Protein AF-A0A2P7NQJ6-F1 (afdb_monomer_lite)

Foldseek 3Di:
DLCPPQWFWADLPDLDDDVVNDDTDIDGQLLRVVSLVVLLVVLLVVLVVPLPPPPAAADEDEEPQPHHTNPDDDPSSVVSNLVSVLVSQLSSCVSRVRHAYEYAYECAPVCPVVNVVSCVVSVHYYDDYPDPVPRRRRHD

Sequence (140 aa):
PKYEGGAFKYSDYGPKPSNDGRRYGHNIKLWNPNVRDRLIALYRALGKRYNSHPNVEGIGMIETAMGQALTPLTKAQADGWFDNLIIVQQRMRGFFPNTMTIQEINYPRDYLKQITTAMVKMGGALGCPDVYPDEPGLNF

Structure (mmCIF, N/CA/C/O backbone):
data_AF-A0A2P7NQJ6-F1
#
_entry.id   AF-A0A2P7NQJ6-F1
#
loop_
_atom_site.group_PDB
_atom_site.id
_atom_site.type_symbol
_atom_site.label_atom_id
_atom_site.label_alt_id
_atom_site.label_comp_id
_atom_site.label_asym_id
_atom_site.label_entity_id
_atom_site.label_seq_id
_atom_site.pdbx_PDB_ins_code
_atom_site.Cartn_x
_atom_site.Cartn_y
_atom_site.Cartn_z
_atom_site.occupancy
_atom_site.B_iso_or_equiv
_atom_site.auth_seq_id
_atom_site.auth_comp_id
_atom_site.auth_asym_id
_atom_site.auth_atom_id
_atom_site.pdbx_PDB_model_num
ATOM 1 N N . PRO A 1 1 ? -6.404 -2.270 -20.221 1.00 80.19 1 PRO A N 1
ATOM 2 C CA . PRO A 1 1 ? -7.424 -2.710 -19.227 1.00 80.19 1 PRO A CA 1
ATOM 3 C C . PRO A 1 1 ? -7.377 -1.846 -17.954 1.00 80.19 1 PRO A C 1
ATOM 5 O O . PRO A 1 1 ? -6.284 -1.445 -17.574 1.00 80.19 1 PRO A O 1
ATOM 8 N N . LYS A 1 2 ? -8.519 -1.597 -17.286 1.00 93.19 2 LYS A N 1
ATOM 9 C CA . LYS A 1 2 ? -8.670 -0.677 -16.126 1.00 93.19 2 LYS A CA 1
ATOM 10 C C . LYS A 1 2 ? -7.634 -0.857 -15.001 1.00 93.19 2 LYS A C 1
ATOM 12 O O . LYS A 1 2 ? -7.203 0.119 -14.399 1.00 93.19 2 LYS A O 1
ATOM 17 N N . TYR A 1 3 ? -7.241 -2.101 -14.732 1.00 95.12 3 TYR A N 1
ATOM 18 C CA . TYR A 1 3 ? -6.334 -2.456 -13.634 1.00 95.12 3 TYR A CA 1
ATOM 19 C C . TYR A 1 3 ? -4.900 -2.762 -14.081 1.00 95.12 3 TYR A C 1
ATOM 21 O O . TYR A 1 3 ? -4.089 -3.121 -13.241 1.00 95.12 3 TYR A O 1
ATOM 29 N N . GLU A 1 4 ? -4.592 -2.720 -15.384 1.00 93.56 4 GLU A N 1
ATOM 30 C CA . GLU A 1 4 ? -3.259 -3.075 -15.917 1.00 93.56 4 GLU A CA 1
ATOM 31 C C . GLU A 1 4 ? -2.726 -4.451 -15.455 1.00 93.56 4 GLU A C 1
ATOM 33 O O . GLU A 1 4 ? -1.519 -4.655 -15.329 1.00 93.56 4 GLU A O 1
ATOM 38 N N . GLY A 1 5 ? -3.621 -5.400 -15.167 1.00 93.88 5 GLY A N 1
ATOM 39 C CA . GLY A 1 5 ? -3.264 -6.709 -14.608 1.00 93.88 5 GLY A CA 1
ATOM 40 C C . GLY A 1 5 ? -3.091 -6.738 -13.083 1.00 93.88 5 GLY A C 1
ATOM 41 O O . GLY A 1 5 ? -2.916 -7.813 -12.529 1.00 93.88 5 GLY A O 1
ATOM 42 N N . GLY A 1 6 ? -3.183 -5.601 -12.386 1.00 96.19 6 GLY A N 1
ATOM 43 C CA . GLY A 1 6 ? -3.246 -5.496 -10.921 1.00 96.19 6 GLY A CA 1
ATOM 44 C C . GLY A 1 6 ? -1.932 -5.741 -10.176 1.00 96.19 6 GLY A C 1
ATOM 45 O O . GLY A 1 6 ? -1.752 -5.214 -9.081 1.00 96.19 6 GLY A O 1
ATOM 46 N N . ALA A 1 7 ? -1.006 -6.480 -10.782 1.00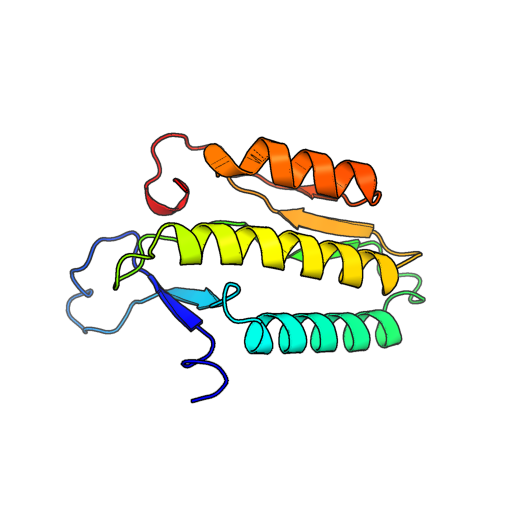 95.94 7 ALA A N 1
ATOM 47 C CA . ALA A 1 7 ? 0.292 -6.819 -10.221 1.00 95.94 7 ALA A CA 1
ATOM 48 C C . ALA A 1 7 ? 1.411 -6.718 -11.270 1.00 95.94 7 ALA A C 1
ATOM 50 O O . ALA A 1 7 ? 1.165 -6.822 -12.475 1.00 95.94 7 ALA A O 1
ATOM 51 N N . PHE A 1 8 ? 2.639 -6.505 -10.808 1.00 94.31 8 PHE A N 1
ATOM 52 C CA . PHE A 1 8 ? 3.868 -6.627 -11.587 1.00 94.31 8 PHE A CA 1
ATOM 53 C C . PHE A 1 8 ? 4.720 -7.771 -11.035 1.00 94.31 8 PHE A C 1
ATOM 55 O O . PHE A 1 8 ? 4.581 -8.157 -9.876 1.00 94.31 8 PHE A O 1
ATOM 62 N N . LYS A 1 9 ? 5.571 -8.343 -11.887 1.00 92.31 9 LYS A N 1
ATOM 63 C CA . LYS A 1 9 ? 6.458 -9.451 -11.520 1.00 92.31 9 LYS A CA 1
ATOM 64 C C . LYS A 1 9 ? 7.806 -8.920 -11.045 1.00 92.31 9 LYS A C 1
ATOM 66 O O . LYS A 1 9 ? 8.322 -7.987 -11.662 1.00 92.31 9 LYS A O 1
ATOM 71 N N . TYR A 1 10 ? 8.393 -9.560 -10.041 1.00 88.56 10 TYR A N 1
ATOM 72 C CA . TYR A 1 10 ? 9.752 -9.286 -9.565 1.00 88.56 10 TYR A CA 1
ATOM 73 C C . TYR A 1 10 ? 10.552 -10.586 -9.350 1.00 88.56 10 TYR A C 1
ATOM 75 O O . TYR A 1 10 ? 9.966 -11.673 -9.279 1.00 88.56 10 TYR A O 1
ATOM 83 N N . SER A 1 11 ? 11.884 -10.481 -9.298 1.00 85.50 11 SER A N 1
ATOM 84 C CA . SER A 1 11 ? 12.810 -11.586 -9.002 1.00 85.50 11 SER A CA 1
ATOM 85 C C . SER A 1 11 ? 14.110 -11.082 -8.374 1.00 85.50 11 SER A C 1
ATOM 87 O O . SER A 1 11 ? 14.959 -10.535 -9.076 1.00 85.50 11 SER A O 1
ATOM 89 N N . ASP A 1 12 ? 14.309 -11.345 -7.083 1.00 73.31 12 ASP A N 1
ATOM 90 C CA . ASP A 1 12 ? 15.526 -10.937 -6.359 1.00 73.31 12 ASP A CA 1
ATOM 91 C C . ASP A 1 12 ? 16.730 -11.857 -6.651 1.00 73.31 12 ASP A C 1
ATOM 93 O O . ASP A 1 12 ? 17.875 -11.514 -6.381 1.00 73.31 12 ASP A O 1
ATOM 97 N N . TYR A 1 13 ? 16.498 -12.992 -7.325 1.00 66.00 13 TYR A N 1
ATOM 98 C CA . TYR A 1 13 ? 17.540 -13.909 -7.816 1.00 66.00 13 TYR A CA 1
ATOM 99 C C . TYR A 1 13 ? 17.992 -13.601 -9.260 1.00 66.00 13 TYR A C 1
ATOM 101 O O . TYR A 1 13 ? 18.653 -14.416 -9.908 1.00 66.00 13 TYR A O 1
ATOM 109 N N . GLY A 1 14 ? 17.637 -12.419 -9.780 1.00 56.25 14 GLY A N 1
ATOM 110 C CA . GLY A 1 14 ? 17.989 -11.947 -11.119 1.00 56.25 14 GLY A CA 1
ATOM 111 C C . GLY A 1 14 ? 16.961 -12.302 -12.208 1.00 56.25 14 GLY A C 1
ATOM 112 O O . GLY A 1 14 ? 15.985 -13.013 -11.962 1.00 56.25 14 GLY A O 1
ATOM 113 N N . PRO A 1 15 ? 17.158 -11.812 -13.450 1.00 53.19 15 PRO A N 1
ATOM 114 C CA . PRO A 1 15 ? 16.210 -11.982 -14.558 1.00 53.19 15 PRO A CA 1
ATOM 115 C C . PRO A 1 15 ? 16.197 -13.404 -15.128 1.00 53.19 15 PRO A C 1
ATOM 117 O O . PRO A 1 15 ? 15.362 -13.718 -15.978 1.00 53.19 15 PRO A O 1
ATOM 120 N N . LYS A 1 16 ? 17.139 -14.257 -14.705 1.00 54.25 16 LYS A N 1
ATOM 121 C CA . LYS A 1 16 ? 17.207 -15.641 -15.155 1.00 54.25 16 LYS A CA 1
ATOM 122 C C . LYS A 1 16 ? 16.156 -16.441 -14.390 1.00 54.25 16 LYS A C 1
ATOM 124 O O . LYS A 1 16 ? 16.269 -16.567 -13.173 1.00 54.25 16 LYS A O 1
ATOM 129 N N . PRO A 1 17 ? 15.150 -16.992 -15.085 1.00 52.75 17 PRO A N 1
ATOM 130 C CA . PRO A 1 17 ? 14.284 -17.965 -14.460 1.00 52.75 17 PRO A CA 1
ATOM 131 C C . PRO A 1 17 ? 15.155 -19.098 -13.905 1.00 52.75 17 PRO A C 1
ATOM 133 O O . PRO A 1 17 ? 16.140 -19.486 -14.540 1.00 52.75 17 PRO A O 1
ATOM 136 N N . SER A 1 18 ? 14.773 -19.680 -12.766 1.00 50.06 18 SER A N 1
ATOM 137 C CA . SER A 1 18 ? 15.170 -21.062 -12.479 1.00 50.06 18 SER A CA 1
ATOM 138 C C . SER A 1 18 ? 14.922 -21.908 -13.729 1.00 50.06 18 SER A C 1
ATOM 140 O O . SER A 1 18 ? 14.054 -21.564 -14.527 1.00 50.06 18 SER A O 1
ATOM 142 N N . ASN A 1 19 ? 15.661 -22.998 -13.920 1.00 53.16 19 ASN A N 1
ATOM 143 C CA . ASN A 1 19 ? 15.673 -23.831 -15.137 1.00 53.16 19 ASN A CA 1
ATOM 144 C C . ASN A 1 19 ? 14.283 -24.317 -15.659 1.00 53.16 19 ASN A C 1
ATOM 146 O O . ASN A 1 19 ? 14.219 -25.014 -16.665 1.00 53.16 19 ASN A O 1
ATOM 150 N N . ASP A 1 20 ? 13.177 -23.958 -14.996 1.00 58.44 20 ASP A N 1
ATOM 151 C CA . ASP A 1 20 ? 11.770 -24.198 -15.317 1.00 58.44 20 ASP A CA 1
ATOM 152 C C . ASP A 1 20 ? 10.945 -22.952 -15.743 1.00 58.44 20 ASP A C 1
ATOM 154 O O . ASP A 1 20 ? 9.765 -23.103 -16.065 1.00 58.44 20 ASP A O 1
ATOM 158 N N . GLY A 1 21 ? 11.496 -21.728 -15.756 1.00 53.97 21 GLY A N 1
ATOM 159 C CA . GLY A 1 21 ? 10.780 -20.535 -16.241 1.00 53.97 21 GLY A CA 1
ATOM 160 C C . GLY A 1 21 ? 9.765 -19.902 -15.274 1.00 53.97 21 GLY A C 1
ATOM 161 O O . GLY A 1 21 ? 9.038 -18.998 -15.689 1.00 53.97 21 GLY A O 1
ATOM 162 N N . ARG A 1 22 ? 9.627 -20.395 -14.030 1.00 59.38 22 ARG A N 1
ATOM 163 C CA . ARG A 1 22 ? 8.358 -20.265 -13.271 1.00 59.38 22 ARG A CA 1
ATOM 164 C C . ARG A 1 22 ? 8.403 -19.561 -11.912 1.00 59.38 22 ARG A C 1
ATOM 166 O O . ARG A 1 22 ? 7.345 -19.409 -11.304 1.00 59.38 22 ARG A O 1
ATOM 173 N N . ARG A 1 23 ? 9.553 -19.106 -11.416 1.00 70.12 23 ARG A N 1
ATOM 174 C CA . ARG A 1 23 ? 9.652 -18.538 -10.055 1.00 70.12 23 ARG A CA 1
ATOM 175 C C . ARG A 1 23 ? 9.754 -17.015 -10.076 1.00 70.12 23 ARG A C 1
ATOM 177 O O . ARG A 1 23 ? 10.846 -16.469 -10.019 1.00 70.12 23 ARG A O 1
ATOM 184 N N . TYR A 1 24 ? 8.606 -16.344 -10.156 1.00 81.44 24 TYR A N 1
ATOM 185 C CA . TYR A 1 24 ? 8.508 -14.891 -9.979 1.00 81.44 24 TYR A CA 1
ATOM 186 C C . TYR A 1 24 ? 7.597 -14.555 -8.806 1.00 81.44 24 TYR A C 1
ATOM 188 O O . TYR A 1 24 ? 6.519 -15.142 -8.664 1.00 81.44 24 TYR A O 1
ATOM 196 N N . GLY A 1 25 ? 8.005 -13.563 -8.020 1.00 86.69 25 GLY A N 1
ATOM 197 C CA . GLY A 1 25 ? 7.121 -12.895 -7.080 1.00 86.69 25 GLY A CA 1
ATOM 198 C C . GLY A 1 25 ? 6.157 -11.962 -7.811 1.00 86.69 25 GLY A C 1
ATOM 199 O O . GLY A 1 25 ? 6.393 -11.569 -8.959 1.00 86.69 25 GLY A O 1
ATOM 200 N N . HIS A 1 26 ? 5.053 -11.619 -7.153 1.00 91.50 26 HIS A N 1
ATOM 201 C CA . HIS A 1 26 ? 4.100 -10.634 -7.654 1.00 91.50 26 HIS A CA 1
ATOM 202 C C . HIS A 1 26 ? 3.894 -9.560 -6.604 1.00 91.50 26 HIS A C 1
ATOM 204 O O . HIS A 1 26 ? 3.580 -9.867 -5.457 1.00 91.50 26 HIS A O 1
ATOM 210 N N . ASN A 1 27 ? 4.023 -8.308 -7.020 1.00 93.75 27 ASN A N 1
ATOM 211 C CA . ASN A 1 27 ? 3.742 -7.161 -6.180 1.00 93.75 27 ASN A CA 1
ATOM 212 C C . ASN A 1 27 ? 2.619 -6.329 -6.803 1.00 93.75 27 ASN A C 1
ATOM 214 O O . ASN A 1 27 ? 2.374 -6.372 -8.011 1.00 93.75 27 ASN A O 1
ATOM 218 N N . ILE A 1 28 ? 1.875 -5.619 -5.969 1.00 96.81 28 ILE A N 1
ATOM 219 C CA . ILE A 1 28 ? 0.694 -4.866 -6.360 1.00 96.81 28 ILE A CA 1
ATOM 220 C C . ILE A 1 28 ? 1.088 -3.616 -7.156 1.00 96.81 28 ILE A C 1
ATOM 222 O O . ILE A 1 28 ? 1.976 -2.860 -6.766 1.00 96.81 28 ILE A O 1
ATOM 226 N N . LYS A 1 29 ? 0.387 -3.344 -8.264 1.00 97.62 29 LYS A N 1
ATOM 227 C CA . LYS A 1 29 ? 0.543 -2.095 -9.033 1.00 97.62 29 LYS A CA 1
ATOM 228 C C . LYS A 1 29 ? -0.153 -0.936 -8.322 1.00 97.62 29 LYS A C 1
ATOM 230 O O . LYS A 1 29 ? -1.138 -0.397 -8.828 1.00 97.62 29 LYS A O 1
ATOM 235 N N . LEU A 1 30 ? 0.314 -0.580 -7.127 1.00 97.69 30 LEU A N 1
ATOM 236 C CA . LEU A 1 30 ? -0.370 0.399 -6.283 1.00 97.69 30 LEU A CA 1
ATOM 237 C C . LEU A 1 30 ? -0.352 1.815 -6.873 1.00 97.69 30 LEU A C 1
ATOM 239 O O . LEU A 1 30 ? -1.200 2.619 -6.508 1.00 97.69 30 LEU A O 1
ATOM 243 N N . TRP A 1 31 ? 0.513 2.101 -7.852 1.00 98.06 31 TRP A N 1
ATOM 244 C CA . TRP A 1 31 ? 0.458 3.334 -8.649 1.00 98.06 31 TRP A CA 1
ATOM 245 C C . TRP A 1 31 ? -0.832 3.479 -9.468 1.00 98.06 31 TRP A C 1
ATOM 247 O O . TRP A 1 31 ? -1.214 4.594 -9.815 1.00 98.06 31 TRP A O 1
ATOM 257 N N . ASN A 1 32 ? -1.532 2.380 -9.777 1.00 98.50 32 ASN A N 1
ATOM 258 C CA . ASN A 1 32 ? -2.812 2.444 -10.471 1.00 98.50 32 ASN A CA 1
ATOM 259 C C . ASN A 1 32 ? -3.941 2.737 -9.457 1.00 98.50 32 ASN A C 1
ATOM 261 O O . ASN A 1 32 ? -4.227 1.902 -8.590 1.00 98.50 32 ASN A O 1
ATOM 265 N N . PRO A 1 33 ? -4.664 3.869 -9.580 1.00 98.19 33 PRO A N 1
ATOM 266 C CA . PRO A 1 33 ? -5.684 4.261 -8.607 1.00 98.19 33 PRO A CA 1
ATOM 267 C C . PRO A 1 33 ? -6.854 3.272 -8.531 1.00 98.19 33 PRO A C 1
ATOM 269 O O . PRO A 1 33 ? -7.441 3.095 -7.469 1.00 98.19 33 PRO A O 1
ATOM 272 N N . ASN A 1 34 ? -7.164 2.549 -9.612 1.00 98.44 34 ASN A N 1
ATOM 273 C CA . ASN A 1 34 ? -8.205 1.521 -9.581 1.00 98.44 34 ASN A CA 1
ATOM 274 C C . ASN A 1 34 ? -7.785 0.302 -8.747 1.00 98.44 34 ASN A C 1
ATOM 276 O O . ASN A 1 34 ? -8.639 -0.365 -8.163 1.00 98.44 34 ASN A O 1
ATOM 280 N N . VAL A 1 35 ? -6.487 -0.015 -8.704 1.00 98.56 35 VAL A N 1
ATOM 281 C CA . VAL A 1 35 ? -5.936 -1.079 -7.852 1.00 98.56 35 VAL A CA 1
ATOM 282 C C . VAL A 1 35 ? -5.960 -0.630 -6.391 1.00 98.56 35 VAL A C 1
ATOM 284 O O . VAL A 1 35 ? -6.493 -1.354 -5.547 1.00 98.56 35 VAL A O 1
ATOM 287 N N . ARG A 1 36 ? -5.503 0.599 -6.112 1.00 98.56 36 ARG A N 1
ATOM 288 C CA . ARG A 1 36 ? -5.614 1.241 -4.792 1.00 98.56 36 ARG A CA 1
ATOM 289 C C . ARG A 1 36 ? -7.044 1.201 -4.254 1.00 98.56 36 ARG A C 1
ATOM 291 O O . ARG A 1 36 ? -7.267 0.766 -3.129 1.00 98.56 36 ARG A O 1
ATOM 298 N N . ASP A 1 37 ? -8.025 1.609 -5.055 1.00 98.69 37 ASP A N 1
ATOM 299 C CA . ASP A 1 37 ? -9.420 1.690 -4.613 1.00 98.69 37 ASP A CA 1
ATOM 300 C C . ASP A 1 37 ? -10.011 0.308 -4.286 1.00 98.69 37 ASP A C 1
ATOM 302 O O . ASP A 1 37 ? -10.820 0.184 -3.363 1.00 98.69 37 ASP A O 1
ATOM 306 N N . ARG A 1 38 ? -9.569 -0.759 -4.971 1.00 98.19 38 ARG A N 1
ATOM 307 C CA . ARG A 1 38 ? -9.943 -2.137 -4.605 1.00 98.19 38 ARG A CA 1
ATOM 308 C C . ARG A 1 38 ? -9.330 -2.570 -3.277 1.00 98.19 38 ARG A C 1
ATOM 310 O O . ARG A 1 38 ? -10.024 -3.215 -2.494 1.00 98.19 38 ARG A O 1
ATOM 317 N N . LEU A 1 39 ? -8.078 -2.200 -3.004 1.00 98.25 39 LEU A N 1
ATOM 318 C CA . LEU A 1 39 ? -7.443 -2.472 -1.713 1.00 98.25 39 LEU A CA 1
ATOM 319 C C . LEU A 1 39 ? -8.132 -1.697 -0.575 1.00 98.25 39 LEU A C 1
ATOM 321 O O . LEU A 1 39 ? -8.441 -2.268 0.467 1.00 98.25 39 LEU A O 1
ATOM 325 N N . ILE A 1 40 ? -8.490 -0.430 -0.802 1.00 98.81 40 ILE A N 1
ATOM 326 C CA . ILE A 1 40 ? -9.296 0.370 0.137 1.00 98.81 40 ILE A CA 1
ATOM 327 C C . ILE A 1 40 ? -10.655 -0.295 0.397 1.00 98.81 40 ILE A C 1
ATOM 329 O O . ILE A 1 40 ? -11.111 -0.349 1.540 1.00 98.81 40 ILE A O 1
ATOM 333 N N . ALA A 1 41 ? -11.321 -0.805 -0.644 1.00 98.81 41 ALA A N 1
ATOM 334 C CA . ALA A 1 41 ? -12.593 -1.510 -0.495 1.00 98.81 41 ALA A CA 1
ATOM 335 C C . ALA A 1 41 ? -12.449 -2.799 0.332 1.00 98.81 41 ALA A C 1
ATOM 337 O O . ALA A 1 41 ? -13.315 -3.081 1.163 1.00 98.81 41 ALA A O 1
ATOM 338 N N . LEU A 1 42 ? -11.345 -3.536 0.163 1.00 98.56 42 LEU A N 1
ATOM 339 C CA . LEU A 1 42 ? -11.017 -4.689 1.002 1.00 98.56 42 LEU A CA 1
ATOM 340 C C . LEU A 1 42 ? -10.869 -4.275 2.473 1.00 98.56 42 LEU A C 1
ATOM 342 O O . LEU A 1 42 ? -11.560 -4.829 3.324 1.00 98.56 42 LEU A O 1
ATOM 346 N N . TYR A 1 43 ? -10.059 -3.257 2.779 1.00 98.56 43 TYR A N 1
ATOM 347 C CA . TYR A 1 43 ? -9.901 -2.780 4.159 1.00 98.56 43 TYR A CA 1
ATOM 348 C C . TYR A 1 43 ? -11.195 -2.249 4.768 1.00 98.56 43 TYR A C 1
ATOM 350 O O . TYR A 1 43 ? -11.436 -2.453 5.953 1.00 98.56 43 TYR A O 1
ATOM 358 N N . ARG A 1 44 ? -12.072 -1.633 3.972 1.00 98.75 44 ARG A N 1
ATOM 359 C CA . ARG A 1 44 ? -13.406 -1.234 4.437 1.00 98.75 44 ARG A CA 1
ATOM 360 C C . ARG A 1 44 ? -14.238 -2.442 4.866 1.00 98.75 44 ARG A C 1
ATOM 362 O O . ARG A 1 44 ? -14.891 -2.398 5.908 1.00 98.75 44 ARG A O 1
ATOM 369 N N . ALA A 1 45 ? -14.230 -3.511 4.069 1.00 98.75 45 ALA A N 1
ATOM 370 C CA . ALA A 1 45 ? -14.949 -4.740 4.392 1.00 98.75 45 ALA A CA 1
ATOM 371 C C . ALA A 1 45 ? -14.364 -5.429 5.635 1.00 98.75 45 ALA A C 1
ATOM 373 O O . ALA A 1 45 ? -15.120 -5.875 6.499 1.00 98.75 45 ALA A O 1
ATOM 374 N N . LEU A 1 46 ? -13.033 -5.453 5.760 1.00 98.50 46 LEU A N 1
ATOM 375 C CA . LEU A 1 46 ? -12.346 -5.971 6.942 1.00 98.50 46 LEU A CA 1
ATOM 376 C C . LEU A 1 46 ? -12.661 -5.133 8.189 1.00 98.50 46 LEU A C 1
ATOM 378 O O . LEU A 1 46 ? -12.999 -5.709 9.216 1.00 98.50 46 LEU A O 1
ATOM 382 N N . GLY A 1 47 ? -12.652 -3.801 8.093 1.00 98.31 47 GLY A N 1
ATOM 383 C CA . GLY A 1 47 ? -13.005 -2.899 9.195 1.00 98.31 47 GLY A CA 1
ATOM 384 C C . GLY A 1 47 ? -14.430 -3.129 9.688 1.00 98.31 47 GLY A C 1
ATOM 385 O O . GLY A 1 47 ? -14.649 -3.310 10.884 1.00 98.31 47 GLY A O 1
ATOM 386 N N . LYS A 1 48 ? -15.390 -3.261 8.759 1.00 98.38 48 LYS A N 1
ATOM 387 C CA . LYS A 1 48 ? -16.784 -3.610 9.084 1.00 98.38 48 LYS A CA 1
ATOM 388 C C . LYS A 1 48 ? -16.904 -4.947 9.826 1.00 98.38 48 LYS A C 1
ATOM 390 O O . LYS A 1 48 ? -17.819 -5.107 10.627 1.00 98.38 48 LYS A O 1
ATOM 395 N N . ARG A 1 49 ? -16.026 -5.911 9.539 1.00 97.69 49 ARG A N 1
ATOM 396 C CA . ARG A 1 49 ? -16.057 -7.245 10.150 1.00 97.69 49 ARG A CA 1
ATOM 397 C C . ARG A 1 49 ? -15.311 -7.318 11.483 1.00 97.69 49 ARG A C 1
ATOM 399 O O . ARG A 1 49 ? -15.768 -8.032 12.368 1.00 97.69 49 ARG A O 1
ATOM 406 N N . TYR A 1 50 ? -14.173 -6.638 11.606 1.00 97.88 50 TYR A N 1
ATOM 407 C CA . TYR A 1 50 ? -13.190 -6.927 12.652 1.00 97.88 50 TYR A CA 1
ATOM 408 C C . TYR A 1 50 ? -12.895 -5.773 13.614 1.00 97.88 50 TYR A C 1
ATOM 410 O O . TYR A 1 50 ? -12.461 -6.057 14.721 1.00 97.88 50 TYR A O 1
ATOM 418 N N . ASN A 1 51 ? -13.157 -4.504 13.273 1.00 98.00 51 ASN A N 1
ATOM 419 C CA . ASN A 1 51 ? -12.763 -3.376 14.139 1.00 98.00 51 ASN A CA 1
ATOM 420 C C . ASN A 1 51 ? -13.426 -3.392 15.533 1.00 98.00 51 ASN A C 1
ATOM 422 O O . ASN A 1 51 ? -12.884 -2.848 16.487 1.00 98.00 51 ASN A O 1
ATOM 426 N N . SER A 1 52 ? -14.620 -3.972 15.666 1.00 96.19 52 SER A N 1
ATOM 427 C CA . SER A 1 52 ? -15.302 -4.107 16.962 1.00 96.19 52 SER A CA 1
ATOM 428 C C . SER A 1 52 ? -15.080 -5.469 17.623 1.00 96.19 52 SER A C 1
ATOM 430 O O . SER A 1 52 ? -15.755 -5.781 18.601 1.00 96.19 52 SER A O 1
ATOM 432 N N . HIS A 1 53 ? -14.214 -6.318 17.065 1.00 97.00 53 HIS A N 1
ATOM 433 C CA . HIS A 1 53 ? -13.996 -7.659 17.587 1.00 97.00 53 HIS A CA 1
ATOM 434 C C . HIS A 1 53 ? -12.996 -7.605 18.755 1.00 97.00 53 HIS A C 1
ATOM 436 O O . HIS A 1 53 ? -11.865 -7.173 18.546 1.00 97.00 53 HIS A O 1
ATOM 442 N N . PRO A 1 54 ? -13.353 -8.080 19.965 1.00 95.44 54 PRO A N 1
ATOM 443 C CA . PRO A 1 54 ? -12.529 -7.900 21.168 1.00 95.44 54 PRO A CA 1
ATOM 444 C C . PRO A 1 54 ? -11.170 -8.610 21.100 1.00 95.44 54 PRO A C 1
ATOM 446 O O . PRO A 1 54 ? -10.247 -8.229 21.804 1.00 95.44 54 PRO A O 1
ATOM 449 N N . ASN A 1 55 ? -11.041 -9.614 20.228 1.00 96.12 55 ASN A N 1
ATOM 450 C CA . ASN A 1 55 ? -9.811 -10.397 20.060 1.00 96.12 55 ASN A CA 1
ATOM 451 C C . ASN A 1 55 ? -8.975 -9.963 18.838 1.00 96.12 55 ASN A C 1
ATOM 453 O O . ASN A 1 55 ? -8.169 -10.749 18.348 1.00 96.12 55 ASN A O 1
ATOM 457 N N . VAL A 1 56 ? -9.225 -8.778 18.268 1.00 96.62 56 VAL A N 1
ATOM 458 C CA . VAL A 1 56 ? -8.446 -8.244 17.137 1.00 96.62 56 V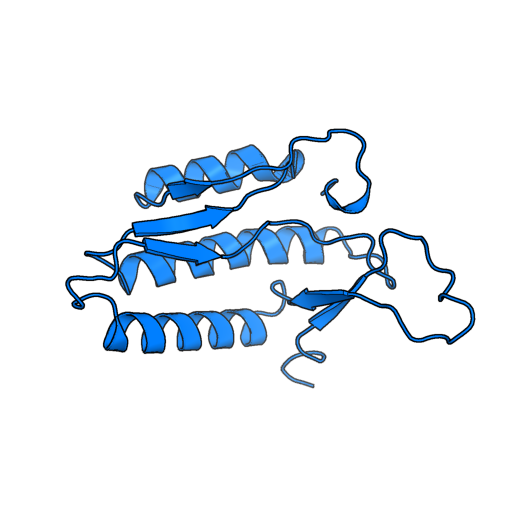AL A CA 1
ATOM 459 C C . VAL A 1 56 ? -7.754 -6.955 17.566 1.00 96.62 56 VAL A C 1
ATOM 461 O O . VAL A 1 56 ? -8.361 -5.888 17.608 1.00 96.62 56 VAL A O 1
ATOM 464 N N . GLU A 1 57 ? -6.463 -7.066 17.867 1.00 94.12 57 GLU A N 1
ATOM 465 C CA . GLU A 1 57 ? -5.649 -5.965 18.402 1.00 94.12 57 GLU A CA 1
ATOM 466 C C . GLU A 1 57 ? -5.028 -5.097 17.301 1.00 94.12 57 GLU A C 1
ATOM 468 O O . GLU A 1 57 ? -4.878 -3.881 17.454 1.00 94.12 57 GLU A O 1
ATOM 473 N N . GLY A 1 58 ? -4.715 -5.705 16.155 1.00 94.56 58 GLY A N 1
ATOM 474 C CA . GLY A 1 58 ? -4.069 -5.021 15.047 1.00 94.56 58 GLY A CA 1
ATOM 475 C C . GLY A 1 58 ? -4.344 -5.658 13.693 1.00 94.56 58 GLY A C 1
ATOM 476 O O . GLY A 1 58 ? -4.711 -6.828 13.580 1.00 94.56 58 GLY A O 1
ATOM 477 N N . ILE A 1 59 ? -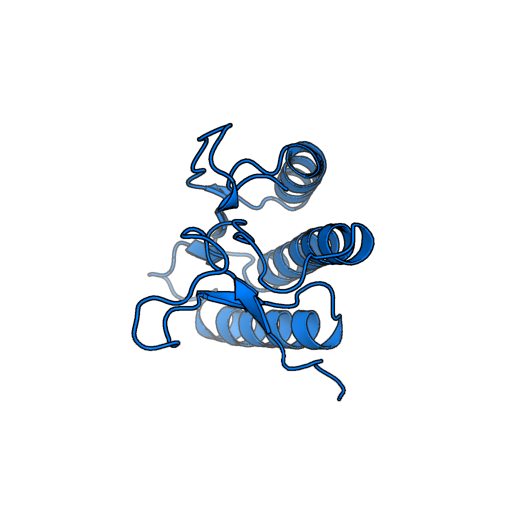4.151 -4.862 12.649 1.00 96.25 59 ILE A N 1
ATOM 478 C CA . ILE A 1 59 ? -4.150 -5.298 11.257 1.00 96.25 59 ILE A CA 1
ATOM 479 C C . ILE A 1 59 ? -3.015 -4.585 10.522 1.00 96.25 59 ILE A C 1
ATOM 481 O O . ILE A 1 59 ? -2.834 -3.375 10.665 1.00 96.25 59 ILE A O 1
ATOM 485 N N . GLY A 1 60 ? -2.248 -5.340 9.740 1.00 93.88 60 GLY A N 1
ATOM 486 C CA . GLY A 1 60 ? -1.060 -4.844 9.053 1.00 93.88 60 GLY A CA 1
ATOM 487 C C . GLY A 1 60 ? -1.107 -5.019 7.540 1.00 93.88 60 GLY A C 1
ATOM 488 O O . GLY A 1 60 ? -1.785 -5.909 7.020 1.00 93.88 60 GLY A O 1
ATOM 489 N N . MET A 1 61 ? -0.369 -4.163 6.840 1.00 93.94 61 MET A N 1
ATOM 490 C CA . MET A 1 61 ? 0.201 -4.477 5.532 1.00 93.94 61 MET A CA 1
ATOM 491 C C . MET A 1 61 ? 1.628 -4.968 5.743 1.00 93.94 61 MET A C 1
ATOM 493 O O . MET A 1 61 ? 2.382 -4.325 6.475 1.00 93.94 61 MET A O 1
ATOM 497 N N . ILE A 1 62 ? 1.970 -6.073 5.078 1.00 89.69 62 ILE A N 1
ATOM 498 C CA . ILE A 1 62 ? 3.344 -6.573 5.026 1.00 89.69 62 ILE A CA 1
ATOM 499 C C . ILE A 1 62 ? 4.234 -5.592 4.251 1.00 89.69 62 ILE A C 1
ATOM 501 O O . ILE A 1 62 ? 3.748 -4.651 3.613 1.00 89.69 62 ILE A O 1
ATOM 505 N N . GLU A 1 63 ? 5.529 -5.829 4.360 1.00 89.62 63 GLU A N 1
ATOM 506 C CA . GLU A 1 63 ? 6.636 -4.969 3.982 1.00 89.62 63 GLU A CA 1
ATOM 507 C C . GLU A 1 63 ? 6.533 -4.193 2.653 1.00 89.62 63 GLU A C 1
ATOM 509 O O . GLU A 1 63 ? 5.905 -4.604 1.675 1.00 89.62 63 GLU A O 1
ATOM 514 N N . THR A 1 64 ? 7.261 -3.074 2.581 1.00 91.38 64 THR A N 1
ATOM 515 C CA . THR A 1 64 ? 7.361 -2.219 1.385 1.00 91.38 64 THR A CA 1
ATOM 516 C C . THR A 1 64 ? 8.414 -2.677 0.367 1.00 91.38 64 THR A C 1
ATOM 518 O O . THR A 1 64 ? 8.780 -1.888 -0.506 1.00 91.38 64 THR A O 1
ATOM 521 N N . ALA A 1 65 ? 8.937 -3.907 0.460 1.00 89.19 65 ALA A N 1
ATOM 522 C CA . ALA A 1 65 ? 9.792 -4.464 -0.591 1.00 89.19 65 ALA A CA 1
ATOM 523 C C . ALA A 1 65 ? 9.027 -4.473 -1.917 1.00 89.19 65 ALA A C 1
ATOM 525 O O . ALA A 1 65 ? 7.975 -5.102 -2.026 1.00 89.19 65 ALA A O 1
ATOM 526 N N . MET A 1 66 ? 9.563 -3.806 -2.939 1.00 89.19 66 MET A N 1
ATOM 527 C CA . MET A 1 66 ? 9.049 -3.928 -4.307 1.00 89.19 66 MET A CA 1
ATOM 528 C C . MET A 1 66 ? 9.748 -5.039 -5.096 1.00 89.19 66 MET A C 1
ATOM 530 O O . MET A 1 66 ? 9.222 -5.471 -6.127 1.00 89.19 66 MET A O 1
ATOM 534 N N . GLY A 1 67 ? 10.880 -5.535 -4.583 1.00 87.94 67 GLY A N 1
ATOM 535 C CA . GLY A 1 67 ? 11.722 -6.511 -5.256 1.00 87.94 67 GLY A CA 1
ATOM 536 C C . GLY A 1 67 ? 12.344 -5.953 -6.537 1.00 87.94 67 GLY A C 1
ATOM 537 O O . GLY A 1 67 ? 12.080 -4.827 -6.966 1.00 87.94 67 GLY A O 1
ATOM 538 N N . GLN A 1 68 ? 13.157 -6.760 -7.204 1.00 88.12 68 GLN A N 1
ATOM 539 C CA . GLN A 1 68 ? 13.715 -6.405 -8.510 1.00 88.12 68 GLN A CA 1
ATOM 540 C C . GLN A 1 68 ? 12.693 -6.673 -9.628 1.00 88.12 68 GLN A C 1
ATOM 542 O O . GLN A 1 68 ? 12.556 -7.796 -10.124 1.00 88.12 68 GLN A O 1
ATOM 547 N N . ALA A 1 69 ? 11.922 -5.648 -10.004 1.00 90.12 69 ALA A N 1
ATOM 548 C CA . ALA A 1 69 ? 10.879 -5.754 -11.025 1.00 90.12 69 ALA A CA 1
ATOM 549 C C . ALA A 1 69 ? 11.439 -6.237 -12.380 1.00 90.12 69 ALA A C 1
ATOM 551 O O . ALA A 1 69 ? 12.405 -5.682 -12.897 1.00 90.12 69 ALA A O 1
ATOM 552 N N . LEU A 1 70 ? 10.794 -7.235 -13.004 1.00 88.38 70 LEU A N 1
ATOM 553 C CA . LEU A 1 70 ? 11.238 -7.769 -14.307 1.00 88.38 70 LEU A CA 1
ATOM 554 C C . LEU A 1 70 ? 11.175 -6.725 -15.423 1.00 88.38 70 LEU A C 1
ATOM 556 O O . LEU A 1 70 ? 11.964 -6.744 -16.364 1.00 88.38 70 LEU A O 1
ATOM 560 N N . THR A 1 71 ? 10.183 -5.844 -15.338 1.00 90.38 71 THR A N 1
ATOM 561 C CA . THR A 1 71 ? 10.118 -4.622 -16.130 1.00 90.38 71 THR A CA 1
ATOM 562 C C . THR A 1 71 ? 10.429 -3.481 -15.174 1.00 90.38 71 THR A C 1
ATOM 564 O O . THR A 1 71 ? 9.645 -3.296 -14.238 1.00 90.38 71 THR A O 1
ATOM 567 N N . PRO A 1 72 ? 11.538 -2.747 -15.376 1.00 91.12 72 PRO A N 1
ATOM 568 C CA . PRO A 1 72 ? 11.919 -1.659 -14.489 1.00 91.12 72 PRO A CA 1
ATOM 569 C C . PRO A 1 72 ? 10.772 -0.673 -14.288 1.00 91.12 72 PRO A C 1
ATOM 571 O O . PRO A 1 72 ? 10.118 -0.260 -15.250 1.00 91.12 72 PRO A O 1
ATOM 574 N N . LEU A 1 73 ? 10.527 -0.314 -13.030 1.00 93.31 73 LEU A N 1
ATOM 575 C CA . LEU A 1 73 ? 9.536 0.696 -12.690 1.00 93.31 73 LEU A CA 1
ATOM 576 C C . LEU A 1 73 ? 10.083 2.078 -13.043 1.00 93.31 73 LEU A C 1
ATOM 578 O O . LEU A 1 73 ? 11.255 2.378 -12.811 1.00 93.31 73 LEU A O 1
ATOM 582 N N . THR A 1 74 ? 9.231 2.944 -13.583 1.00 96.06 74 THR A N 1
ATOM 583 C CA . THR A 1 74 ? 9.581 4.360 -13.724 1.00 96.06 74 THR A CA 1
ATOM 5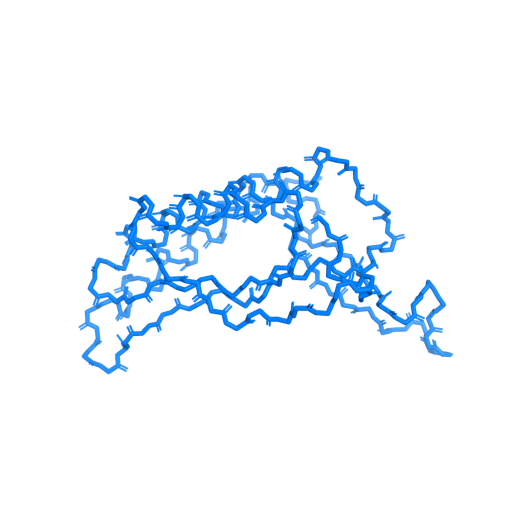84 C C . THR A 1 74 ? 9.544 5.043 -12.357 1.00 96.06 74 THR A C 1
ATOM 586 O O . THR A 1 74 ? 8.816 4.617 -11.458 1.00 96.06 74 THR A O 1
ATOM 589 N N . LYS A 1 75 ? 10.264 6.161 -12.203 1.00 94.81 75 LYS A N 1
ATOM 590 C CA . LYS A 1 75 ? 10.212 6.959 -10.967 1.00 94.81 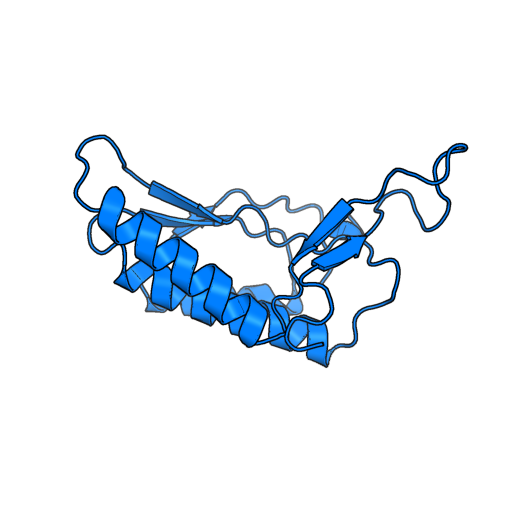75 LYS A CA 1
ATOM 591 C C . LYS A 1 75 ? 8.777 7.358 -10.599 1.00 94.81 75 LYS A C 1
ATOM 593 O O . LYS A 1 75 ? 8.382 7.198 -9.455 1.00 94.81 75 LYS A O 1
ATOM 598 N N . ALA A 1 76 ? 7.966 7.741 -11.589 1.00 97.38 76 ALA A N 1
ATOM 599 C CA . ALA A 1 76 ? 6.553 8.066 -11.390 1.00 97.38 76 ALA A CA 1
ATOM 600 C C . ALA A 1 76 ? 5.710 6.871 -10.896 1.00 97.38 76 ALA A C 1
ATOM 602 O O . ALA A 1 76 ? 4.750 7.063 -10.154 1.00 97.38 76 ALA A O 1
ATOM 603 N N . GLN A 1 77 ? 6.048 5.638 -11.294 1.00 97.19 77 GLN A N 1
ATOM 604 C CA . GLN A 1 77 ? 5.390 4.436 -10.770 1.00 97.19 77 GLN A CA 1
ATOM 605 C C . GLN A 1 77 ? 5.793 4.159 -9.321 1.00 97.19 77 GLN A C 1
ATOM 607 O O . GLN A 1 77 ? 4.924 3.817 -8.525 1.00 97.19 77 GLN A O 1
ATOM 612 N N . ALA A 1 78 ? 7.069 4.328 -8.968 1.00 95.81 78 ALA A N 1
ATOM 613 C CA . ALA A 1 78 ? 7.524 4.188 -7.585 1.00 95.81 78 ALA A CA 1
ATOM 614 C C . ALA A 1 78 ? 6.904 5.268 -6.675 1.00 95.81 78 ALA A C 1
ATOM 616 O O . ALA A 1 78 ? 6.304 4.933 -5.655 1.00 95.81 78 ALA A O 1
ATOM 617 N N . ASP A 1 79 ? 6.934 6.535 -7.102 1.00 97.06 79 ASP A N 1
ATOM 618 C CA . ASP A 1 79 ? 6.292 7.661 -6.409 1.00 97.06 79 ASP A CA 1
ATOM 619 C C . ASP A 1 79 ? 4.803 7.395 -6.187 1.00 97.06 79 ASP A C 1
ATOM 621 O O . ASP A 1 79 ? 4.315 7.383 -5.056 1.00 97.06 79 ASP A O 1
ATOM 625 N N . GLY A 1 80 ? 4.090 7.063 -7.267 1.00 98.06 80 GLY A N 1
ATOM 626 C CA . GLY A 1 80 ? 2.666 6.762 -7.205 1.00 98.06 80 GLY A CA 1
ATOM 627 C C . GLY A 1 80 ? 2.339 5.544 -6.338 1.00 98.06 80 GLY A C 1
ATOM 628 O O . GLY A 1 80 ? 1.244 5.478 -5.780 1.00 98.06 80 GLY A O 1
ATOM 629 N N . TRP A 1 81 ? 3.254 4.578 -6.210 1.00 97.69 81 TRP A N 1
ATOM 630 C CA . TRP A 1 81 ? 3.080 3.433 -5.318 1.00 97.69 81 TRP A CA 1
ATOM 631 C C . TRP A 1 81 ? 3.081 3.883 -3.853 1.00 97.69 81 TRP A C 1
ATOM 633 O O . TRP A 1 81 ? 2.131 3.574 -3.132 1.00 97.69 81 TRP A O 1
ATOM 643 N N . PHE A 1 82 ? 4.075 4.670 -3.429 1.00 97.38 82 PHE A N 1
ATOM 644 C CA . PHE A 1 82 ? 4.172 5.146 -2.045 1.00 97.38 82 PHE A CA 1
ATOM 645 C C . PHE A 1 82 ? 3.124 6.209 -1.689 1.00 97.38 82 PHE A C 1
ATOM 647 O O . PHE A 1 82 ? 2.558 6.158 -0.595 1.00 97.38 82 PHE A O 1
ATOM 654 N N . ASP A 1 83 ? 2.784 7.108 -2.614 1.00 98.31 83 ASP A N 1
ATOM 655 C CA . ASP A 1 83 ? 1.686 8.064 -2.426 1.00 98.31 83 ASP A CA 1
ATOM 656 C C . ASP A 1 83 ? 0.363 7.330 -2.173 1.00 98.31 83 ASP A C 1
ATOM 658 O O . ASP A 1 83 ? -0.384 7.625 -1.233 1.00 98.31 83 ASP A O 1
ATOM 662 N N . ASN A 1 84 ? 0.076 6.314 -2.990 1.00 98.56 84 ASN A N 1
ATOM 663 C CA . ASN A 1 84 ? -1.140 5.530 -2.836 1.00 98.56 84 ASN A CA 1
ATOM 664 C C . ASN A 1 84 ? -1.094 4.599 -1.618 1.00 98.56 84 ASN A C 1
ATOM 666 O O . ASN A 1 84 ? -2.156 4.346 -1.046 1.00 98.56 84 ASN A O 1
ATOM 670 N N . LEU A 1 85 ? 0.084 4.145 -1.171 1.00 98.00 85 LEU A N 1
ATOM 671 C CA . LEU A 1 85 ? 0.243 3.437 0.103 1.00 98.00 85 LEU A CA 1
ATOM 672 C C . LEU A 1 85 ? -0.210 4.310 1.275 1.00 98.00 85 LEU A C 1
ATOM 674 O O . LEU A 1 85 ? -1.017 3.872 2.095 1.00 98.00 85 LEU A O 1
ATOM 678 N N . ILE A 1 86 ? 0.242 5.566 1.316 1.00 98.31 86 ILE A N 1
ATOM 679 C CA . ILE A 1 86 ? -0.161 6.529 2.346 1.00 98.31 86 ILE A CA 1
ATOM 680 C C . ILE A 1 86 ? -1.682 6.727 2.328 1.00 98.31 86 ILE A C 1
ATOM 682 O O . ILE A 1 86 ? -2.321 6.702 3.381 1.00 98.31 86 ILE A O 1
ATOM 686 N N . ILE A 1 87 ? -2.291 6.858 1.144 1.00 98.62 87 ILE A N 1
ATOM 687 C CA . ILE A 1 87 ? -3.752 6.971 1.020 1.00 98.62 87 ILE A CA 1
ATOM 688 C C . ILE A 1 87 ? -4.448 5.715 1.560 1.00 98.62 87 ILE A C 1
ATOM 690 O O . ILE A 1 87 ? -5.429 5.835 2.297 1.00 98.62 87 ILE A O 1
ATOM 694 N N . VAL A 1 88 ? -3.973 4.513 1.216 1.00 98.62 88 VAL A N 1
ATOM 695 C CA . VAL A 1 88 ? -4.538 3.251 1.727 1.00 98.62 88 VAL A CA 1
ATOM 696 C C . VAL A 1 88 ? -4.478 3.223 3.247 1.00 98.62 88 VAL A C 1
ATOM 698 O O . VAL A 1 88 ? -5.506 2.983 3.877 1.00 98.62 88 VAL A O 1
ATOM 701 N N . GLN A 1 89 ? -3.325 3.542 3.827 1.00 98.31 89 GLN A N 1
ATOM 702 C CA . GLN A 1 89 ? -3.120 3.545 5.271 1.00 98.31 89 GLN A CA 1
ATOM 703 C C . GLN A 1 89 ? 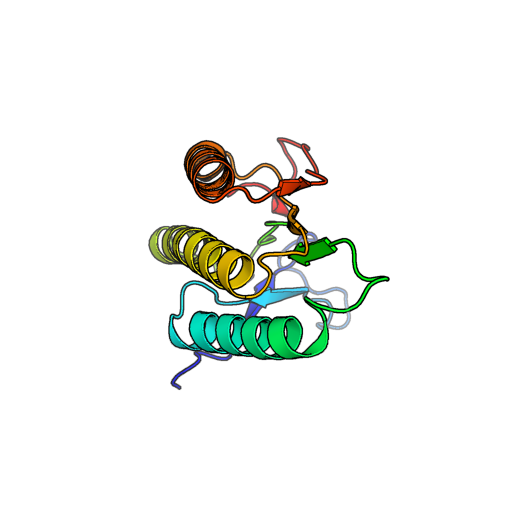-4.011 4.575 5.988 1.00 98.31 89 GLN A C 1
ATOM 705 O O . GLN A 1 89 ? -4.651 4.253 6.988 1.00 98.31 89 GLN A O 1
ATOM 710 N N . GLN A 1 90 ? -4.185 5.776 5.427 1.00 98.44 90 GLN A N 1
ATOM 711 C CA . GLN A 1 90 ? -5.127 6.775 5.953 1.00 98.44 90 GLN A CA 1
ATOM 712 C C . GLN A 1 90 ? -6.576 6.273 5.941 1.00 98.44 90 GLN A C 1
ATOM 714 O O . GLN A 1 90 ? -7.325 6.474 6.901 1.00 98.44 90 GLN A O 1
ATOM 719 N N . ARG A 1 91 ? -7.001 5.608 4.857 1.00 98.50 91 ARG A N 1
ATOM 720 C CA . ARG A 1 91 ? -8.350 5.026 4.776 1.00 98.50 91 ARG A CA 1
ATOM 721 C C . ARG A 1 91 ? -8.512 3.863 5.746 1.00 98.50 91 ARG A C 1
ATOM 723 O O . ARG A 1 91 ? -9.529 3.795 6.428 1.00 98.50 91 ARG A O 1
ATOM 730 N N . MET A 1 92 ? -7.510 2.995 5.834 1.00 97.94 92 MET A N 1
ATOM 731 C CA . MET A 1 92 ? -7.456 1.878 6.768 1.00 97.94 92 MET A CA 1
ATOM 732 C C . MET A 1 92 ? -7.584 2.374 8.210 1.00 97.94 92 MET A C 1
ATOM 734 O O . MET A 1 92 ? -8.473 1.909 8.917 1.00 97.94 92 MET A O 1
ATOM 738 N N . ARG A 1 93 ? -6.825 3.400 8.617 1.00 98.00 93 ARG A N 1
ATOM 739 C CA . ARG A 1 93 ? -6.956 4.024 9.943 1.00 98.00 93 ARG A CA 1
ATOM 740 C C . ARG A 1 93 ? -8.386 4.483 10.227 1.00 98.00 93 ARG A C 1
ATOM 742 O O . ARG A 1 93 ? -8.881 4.250 11.324 1.00 98.00 93 ARG A O 1
ATOM 749 N N . GLY A 1 94 ? -9.062 5.081 9.244 1.00 98.00 94 GLY A N 1
ATOM 750 C CA . GLY A 1 94 ? -10.461 5.502 9.370 1.00 98.00 94 GLY A CA 1
ATOM 751 C C . GLY A 1 94 ? -11.471 4.350 9.469 1.00 98.00 94 GLY A C 1
ATOM 752 O O . GLY A 1 94 ? -12.524 4.517 10.078 1.00 98.00 94 GLY A O 1
ATOM 753 N N . PHE A 1 95 ? -11.174 3.179 8.897 1.00 98.44 95 PHE A N 1
ATOM 754 C CA . PHE A 1 95 ? -12.025 1.985 9.008 1.00 98.44 95 PHE A CA 1
ATOM 755 C C . PHE A 1 95 ? -11.782 1.183 10.290 1.00 98.44 95 PHE A C 1
ATOM 757 O O . PHE A 1 95 ? -12.640 0.386 10.670 1.00 98.44 95 PHE A O 1
ATOM 764 N N . PHE A 1 96 ? -10.642 1.406 10.943 1.00 98.25 96 PHE A N 1
ATOM 765 C CA . PHE A 1 96 ? -10.232 0.727 12.166 1.00 98.25 96 PHE A CA 1
ATOM 766 C C . PHE A 1 96 ? -9.993 1.712 13.330 1.00 98.25 96 PHE A C 1
ATOM 768 O O . PHE A 1 96 ? -8.888 1.774 13.858 1.00 98.25 96 PHE A O 1
ATOM 775 N N . PRO A 1 97 ? -10.974 2.534 13.760 1.00 96.25 97 PRO A N 1
ATOM 776 C CA . PRO A 1 97 ? -10.774 3.507 14.841 1.00 96.25 97 PRO A CA 1
ATOM 777 C C . PRO A 1 97 ? -10.285 2.891 16.165 1.00 96.25 97 PRO A C 1
ATOM 779 O O . PRO A 1 97 ? -9.520 3.555 16.864 1.00 96.25 97 PRO A O 1
ATOM 782 N N . ASN A 1 98 ? -10.654 1.635 16.455 1.00 95.12 98 ASN A N 1
ATOM 783 C CA . ASN A 1 98 ? -10.407 0.949 17.733 1.00 95.12 98 ASN A CA 1
ATOM 784 C C . ASN A 1 98 ? -9.334 -0.151 17.652 1.00 95.12 98 ASN A C 1
ATOM 786 O O . ASN A 1 98 ? -8.987 -0.739 18.671 1.00 95.12 98 ASN A O 1
ATOM 790 N N . THR A 1 99 ? -8.830 -0.444 16.455 1.00 96.44 99 THR A N 1
ATOM 791 C CA . THR A 1 99 ? -7.833 -1.488 16.190 1.00 96.44 99 THR A CA 1
ATOM 792 C C . THR A 1 99 ? -6.610 -0.837 15.561 1.00 96.44 99 THR A C 1
ATOM 794 O O . THR A 1 99 ? -6.742 0.007 14.672 1.00 96.44 99 THR A O 1
ATOM 797 N N . MET A 1 100 ? -5.406 -1.220 15.984 1.00 96.19 100 MET A N 1
ATOM 798 C CA . MET A 1 100 ? -4.199 -0.597 15.449 1.00 96.19 100 MET A CA 1
ATOM 799 C C . MET A 1 100 ? -3.947 -0.988 13.991 1.00 96.19 100 MET A C 1
ATOM 801 O O . MET A 1 100 ? -4.040 -2.151 13.609 1.00 96.19 100 MET A O 1
ATOM 805 N N . THR A 1 101 ? -3.594 -0.002 13.169 1.00 97.12 101 THR A N 1
ATOM 806 C CA . THR A 1 101 ? -3.210 -0.208 11.769 1.00 97.12 101 THR A CA 1
ATOM 807 C C . THR A 1 101 ? -1.701 -0.095 11.621 1.00 97.12 101 THR A C 1
ATOM 809 O O . THR A 1 101 ? -1.123 0.907 12.054 1.00 97.12 101 THR A O 1
ATOM 812 N N . ILE A 1 102 ? -1.082 -1.102 11.010 1.00 96.44 102 ILE A N 1
ATOM 813 C CA . ILE A 1 102 ? 0.374 -1.246 10.917 1.00 96.44 102 ILE A CA 1
ATOM 814 C C . ILE A 1 102 ? 0.805 -1.230 9.442 1.00 96.44 102 ILE A C 1
ATOM 816 O O . ILE A 1 102 ? 0.179 -1.870 8.594 1.00 96.44 102 ILE A O 1
ATOM 820 N N . GLN A 1 103 ? 1.880 -0.510 9.129 1.00 95.94 103 GLN A N 1
ATOM 821 C CA . GLN A 1 103 ? 2.652 -0.726 7.905 1.00 95.94 103 GLN A CA 1
ATOM 822 C C . GLN A 1 103 ? 4.004 -1.310 8.289 1.00 95.94 103 GLN A C 1
ATOM 824 O O . GLN A 1 103 ? 4.788 -0.648 8.970 1.00 95.94 103 GLN A O 1
ATOM 829 N N . GLU A 1 104 ? 4.297 -2.516 7.824 1.00 93.31 104 GLU A N 1
ATOM 830 C CA . GLU A 1 104 ? 5.668 -3.011 7.843 1.00 93.31 104 GLU A CA 1
ATOM 831 C C . GLU A 1 104 ? 6.445 -2.298 6.739 1.00 93.31 104 GLU A C 1
ATOM 833 O O . GLU A 1 104 ? 5.998 -2.219 5.594 1.00 93.31 104 GLU A O 1
ATOM 838 N N . ILE A 1 105 ? 7.561 -1.673 7.079 1.00 89.75 105 ILE A N 1
ATOM 839 C CA . ILE A 1 105 ? 8.317 -0.826 6.154 1.00 89.75 105 ILE A CA 1
ATOM 840 C C . ILE A 1 105 ? 9.708 -1.402 6.042 1.00 89.75 105 ILE A C 1
ATOM 842 O O . ILE A 1 105 ? 10.290 -1.632 7.074 1.00 89.75 105 ILE A O 1
ATOM 846 N N . ASN A 1 106 ? 10.257 -1.602 4.847 1.00 88.12 106 ASN A N 1
ATOM 847 C CA . ASN A 1 106 ? 11.677 -1.951 4.716 1.00 88.12 106 ASN A CA 1
ATOM 848 C C . ASN A 1 106 ? 12.539 -0.684 4.824 1.00 88.12 106 ASN A C 1
ATOM 850 O O . ASN A 1 106 ? 12.232 0.212 5.614 1.00 88.12 106 ASN A O 1
ATOM 854 N N . TYR A 1 107 ? 13.589 -0.546 4.012 1.00 85.31 107 TYR A N 1
ATOM 855 C CA . TYR A 1 107 ? 14.431 0.652 4.004 1.00 85.31 107 TYR A CA 1
ATOM 856 C C . TYR A 1 107 ? 14.326 1.483 2.709 1.00 85.31 107 TYR A C 1
ATOM 858 O O . TYR A 1 107 ? 15.350 1.739 2.069 1.00 85.31 107 TYR A O 1
ATOM 866 N N . PRO A 1 108 ? 13.119 1.948 2.309 1.00 87.06 108 PRO A N 1
ATOM 867 C CA . PRO A 1 108 ? 12.967 2.767 1.116 1.00 87.06 108 PRO A CA 1
ATOM 868 C C . PRO A 1 108 ? 13.464 4.196 1.384 1.00 87.06 108 PRO A C 1
ATOM 870 O O . PRO A 1 108 ? 12.712 5.057 1.853 1.00 87.06 108 PRO A O 1
ATOM 873 N N . ARG A 1 109 ? 14.765 4.436 1.193 1.00 87.44 109 ARG A N 1
ATOM 874 C CA . ARG A 1 109 ? 15.480 5.633 1.683 1.00 87.44 109 ARG A CA 1
ATOM 875 C C . ARG A 1 109 ? 14.836 6.938 1.234 1.00 87.44 109 ARG A C 1
ATOM 877 O O . ARG A 1 109 ? 14.653 7.836 2.058 1.00 87.44 109 ARG A O 1
ATOM 884 N N . ASP A 1 110 ? 14.447 7.013 -0.034 1.00 90.25 110 ASP A N 1
ATOM 885 C CA . ASP A 1 110 ? 13.872 8.222 -0.626 1.00 90.25 110 ASP A CA 1
ATOM 886 C C . ASP A 1 110 ? 12.467 8.515 -0.075 1.00 90.25 110 ASP A C 1
ATOM 888 O O . ASP A 1 110 ? 12.019 9.664 -0.050 1.00 90.25 110 ASP A O 1
ATOM 892 N N . TYR A 1 111 ? 11.786 7.489 0.444 1.00 92.81 111 TYR A N 1
ATOM 893 C CA . TYR A 1 111 ? 10.394 7.562 0.881 1.00 92.81 111 TYR A CA 1
ATOM 894 C C . TYR A 1 111 ? 10.205 7.461 2.400 1.00 92.81 111 TYR A C 1
ATOM 896 O O . TYR A 1 111 ? 9.125 7.760 2.919 1.00 92.81 111 TYR A O 1
ATOM 904 N N . LEU A 1 112 ? 11.244 7.097 3.151 1.00 90.81 112 LEU A N 1
ATOM 905 C CA . LEU A 1 112 ? 11.155 6.856 4.590 1.00 90.81 112 LEU A CA 1
ATOM 906 C C . LEU A 1 112 ? 10.598 8.071 5.345 1.00 90.81 112 LEU A C 1
ATOM 908 O O . LEU A 1 112 ? 9.696 7.937 6.175 1.00 90.81 112 LEU A O 1
ATOM 912 N N . LYS A 1 113 ? 11.070 9.281 5.014 1.00 93.50 113 LYS A N 1
ATOM 913 C CA . LYS A 1 113 ? 10.599 10.525 5.643 1.00 93.50 113 LYS A CA 1
ATOM 914 C C . LYS A 1 113 ? 9.117 10.793 5.373 1.00 93.50 113 LYS A C 1
ATOM 916 O O . LYS A 1 113 ? 8.400 11.192 6.291 1.00 93.50 113 LYS A O 1
ATOM 921 N N . GLN A 1 114 ? 8.643 10.591 4.142 1.00 95.56 114 GLN A N 1
ATOM 922 C CA . GLN A 1 114 ? 7.236 10.851 3.823 1.00 95.56 114 GLN A CA 1
ATOM 923 C C . GLN A 1 114 ? 6.303 9.839 4.493 1.00 95.56 114 GLN A C 1
ATOM 925 O O . GLN A 1 114 ? 5.283 10.240 5.055 1.00 95.56 114 GLN A O 1
ATOM 930 N N . ILE A 1 115 ? 6.679 8.555 4.510 1.00 94.69 115 ILE A N 1
ATOM 931 C CA . ILE A 1 115 ? 5.860 7.498 5.108 1.00 94.69 115 ILE A CA 1
ATOM 932 C C . ILE A 1 115 ? 5.794 7.719 6.615 1.00 94.69 115 ILE A C 1
ATOM 934 O O . ILE A 1 115 ? 4.705 7.857 7.159 1.00 94.69 115 ILE A O 1
ATOM 938 N N . THR A 1 116 ? 6.940 7.854 7.288 1.00 94.56 116 THR A N 1
ATOM 939 C CA . THR A 1 116 ? 6.991 8.092 8.742 1.00 94.56 116 THR A CA 1
ATOM 940 C C . THR A 1 116 ? 6.191 9.331 9.149 1.00 94.56 116 THR A C 1
ATOM 942 O O . THR A 1 116 ? 5.379 9.257 10.071 1.00 94.56 116 THR A O 1
ATOM 945 N N . THR A 1 117 ? 6.321 10.439 8.410 1.00 97.12 117 THR A N 1
ATOM 946 C CA . THR A 1 117 ? 5.542 11.664 8.655 1.00 97.12 117 THR A CA 1
ATOM 947 C C . THR A 1 117 ? 4.036 11.414 8.531 1.00 97.12 117 THR A C 1
ATOM 949 O O . THR A 1 117 ? 3.262 11.851 9.385 1.00 97.12 117 THR A O 1
ATOM 952 N N . ALA A 1 118 ? 3.600 10.702 7.488 1.00 97.19 118 ALA A N 1
ATOM 953 C CA . ALA A 1 118 ? 2.189 10.396 7.278 1.00 97.19 118 ALA A CA 1
ATOM 954 C C . ALA A 1 118 ? 1.626 9.459 8.358 1.00 97.19 118 ALA A C 1
ATOM 956 O O . ALA A 1 118 ? 0.532 9.716 8.867 1.00 97.19 118 ALA A O 1
ATOM 957 N N . MET A 1 119 ? 2.379 8.421 8.741 1.00 96.44 119 MET A N 1
ATOM 958 C CA . MET A 1 119 ? 1.975 7.462 9.773 1.00 96.44 119 MET A CA 1
ATOM 959 C C . MET A 1 119 ? 1.809 8.144 11.134 1.00 96.44 119 MET A C 1
ATOM 961 O O . MET A 1 119 ? 0.775 7.964 11.778 1.00 96.44 119 MET A O 1
ATOM 965 N N . VAL A 1 120 ? 2.767 8.995 11.530 1.00 96.50 120 VAL A N 1
ATOM 966 C CA . VAL A 1 120 ? 2.680 9.795 12.765 1.00 96.50 120 VAL A CA 1
ATOM 967 C C . VAL A 1 120 ? 1.455 10.703 12.730 1.00 96.50 120 VAL A C 1
ATOM 969 O O . VAL A 1 120 ? 0.667 10.712 13.673 1.00 96.50 120 VAL A O 1
ATOM 972 N N . LYS A 1 121 ? 1.245 11.428 11.622 1.00 97.56 121 LYS A N 1
ATOM 973 C CA . LYS A 1 121 ? 0.129 12.374 11.488 1.00 97.56 121 LYS A CA 1
ATOM 974 C C . LYS A 1 121 ? -1.240 11.709 11.656 1.00 97.56 121 LYS A C 1
ATOM 976 O O . LYS A 1 121 ? -2.144 12.330 12.205 1.00 97.56 121 LYS A O 1
ATOM 981 N N . MET A 1 122 ? -1.415 10.484 11.162 1.00 96.88 122 MET A N 1
ATOM 982 C CA . MET A 1 122 ? -2.697 9.775 11.256 1.00 96.88 122 MET A CA 1
ATOM 983 C C . MET A 1 122 ? -2.834 8.887 12.502 1.00 96.88 122 MET A C 1
ATOM 985 O O . MET A 1 122 ? -3.900 8.313 12.711 1.00 96.88 122 MET A O 1
ATOM 989 N N . GLY A 1 123 ? -1.779 8.743 13.311 1.00 96.00 123 GLY A N 1
ATOM 990 C CA . GLY A 1 123 ? -1.762 7.822 14.450 1.00 96.00 123 GLY A CA 1
ATOM 991 C C . GLY A 1 123 ? -1.769 6.346 14.034 1.00 96.00 123 GLY A C 1
ATOM 992 O O . GLY A 1 123 ? -2.497 5.547 14.623 1.00 96.00 123 GLY A O 1
ATOM 993 N N . GLY A 1 124 ? -1.023 6.000 12.980 1.00 95.38 124 GLY A N 1
ATOM 994 C CA . GLY A 1 124 ? -0.740 4.618 12.581 1.00 95.38 124 GLY A CA 1
ATOM 995 C C . GLY A 1 124 ? 0.603 4.128 13.130 1.00 95.38 124 GLY A C 1
ATOM 996 O O . GLY A 1 124 ? 1.438 4.930 13.547 1.00 95.38 124 GLY A O 1
ATOM 997 N N . ALA A 1 125 ? 0.822 2.815 13.109 1.00 95.12 125 ALA A N 1
ATOM 998 C CA . ALA A 1 125 ? 2.056 2.188 13.577 1.00 95.12 125 ALA A CA 1
ATOM 999 C C . ALA A 1 125 ? 2.954 1.744 12.412 1.00 95.12 125 ALA A C 1
ATOM 1001 O O . ALA A 1 125 ? 2.467 1.347 11.353 1.00 95.12 125 ALA A O 1
ATOM 1002 N N . LEU A 1 126 ? 4.268 1.782 12.627 1.00 93.00 126 LEU A N 1
ATOM 1003 C CA . LEU A 1 126 ? 5.273 1.189 11.744 1.00 93.00 126 LEU A CA 1
ATOM 1004 C C . LEU A 1 126 ? 5.858 -0.059 12.407 1.00 93.00 126 LEU A C 1
ATOM 1006 O O . LEU A 1 126 ? 6.065 -0.053 13.620 1.00 93.00 126 LEU A O 1
ATOM 1010 N N . GLY A 1 127 ? 6.117 -1.107 11.625 1.00 86.56 127 GLY A N 1
ATOM 1011 C CA . GLY A 1 127 ? 6.650 -2.380 12.118 1.00 86.56 127 GLY A CA 1
ATOM 1012 C C . GLY A 1 127 ? 7.790 -2.943 11.268 1.00 86.56 127 GLY A C 1
ATOM 1013 O O . GLY A 1 127 ? 7.984 -2.519 10.131 1.00 86.56 127 GLY A O 1
ATOM 1014 N N . CYS A 1 128 ? 8.521 -3.886 11.872 1.00 75.56 128 CYS A N 1
ATOM 1015 C CA . CYS A 1 128 ? 9.383 -4.902 11.251 1.00 75.56 128 CYS A CA 1
ATOM 1016 C C . CYS A 1 128 ? 10.154 -4.508 9.971 1.00 75.56 128 CYS A C 1
ATOM 1018 O O . CYS A 1 128 ? 9.949 -5.156 8.950 1.00 75.56 128 CYS A O 1
ATOM 1020 N N . PRO A 1 129 ? 11.047 -3.498 9.987 1.00 74.44 129 PRO A N 1
ATOM 1021 C CA . PRO A 1 129 ? 11.918 -3.268 8.845 1.00 74.44 129 PRO A CA 1
ATOM 1022 C C . PRO A 1 129 ? 13.039 -4.295 8.752 1.00 74.44 129 PRO A C 1
ATOM 1024 O O . PRO A 1 129 ? 13.877 -4.371 9.656 1.00 74.44 129 PRO A O 1
ATOM 1027 N N . ASP A 1 130 ? 13.148 -4.960 7.602 1.00 76.62 130 ASP A N 1
ATOM 1028 C CA . ASP A 1 130 ? 14.460 -5.365 7.115 1.00 76.62 130 ASP A CA 1
ATOM 1029 C C . ASP A 1 130 ? 15.243 -4.096 6.753 1.00 76.62 130 ASP A C 1
ATOM 1031 O O . ASP A 1 130 ? 14.846 -3.279 5.915 1.00 76.62 130 ASP A O 1
ATOM 1035 N N . VAL A 1 131 ? 16.370 -3.908 7.439 1.00 76.38 131 VAL A N 1
ATOM 1036 C CA . VAL A 1 131 ? 17.213 -2.707 7.334 1.00 76.38 131 VAL A CA 1
ATOM 1037 C C . VAL A 1 131 ? 18.491 -2.959 6.541 1.00 76.38 131 VAL A C 1
ATOM 1039 O O . VAL A 1 131 ? 19.441 -2.192 6.671 1.00 76.38 131 VAL A O 1
ATOM 1042 N N . TYR A 1 132 ? 18.537 -4.029 5.742 1.00 82.38 132 TYR A N 1
ATOM 1043 C CA . TYR A 1 132 ? 19.705 -4.384 4.938 1.00 82.38 132 TYR A CA 1
ATOM 1044 C C . TYR A 1 132 ? 19.933 -3.325 3.850 1.00 82.38 132 TYR A C 1
ATOM 1046 O O . TYR A 1 132 ? 19.202 -3.294 2.861 1.00 82.38 132 TYR A O 1
ATOM 1054 N N . PRO A 1 133 ? 20.939 -2.443 4.009 1.00 73.94 133 PRO A N 1
ATOM 1055 C CA . PRO A 1 133 ? 21.083 -1.262 3.163 1.00 73.94 133 PRO A CA 1
ATOM 1056 C C . PRO A 1 133 ? 21.481 -1.603 1.724 1.00 73.94 133 PRO A C 1
ATOM 1058 O O . PRO A 1 133 ? 21.304 -0.763 0.845 1.00 73.94 133 PRO A O 1
ATOM 1061 N N . ASP A 1 134 ? 22.027 -2.797 1.511 1.00 81.81 134 ASP A N 1
ATOM 1062 C CA . ASP A 1 134 ? 22.595 -3.238 0.241 1.00 81.81 134 ASP A CA 1
ATOM 1063 C C . ASP A 1 134 ? 21.739 -4.314 -0.444 1.00 81.81 134 ASP A C 1
ATOM 1065 O O . ASP A 1 134 ? 22.103 -4.773 -1.524 1.00 81.81 134 ASP A O 1
ATOM 1069 N N . GLU A 1 135 ? 20.599 -4.702 0.145 1.00 81.38 135 GLU A N 1
ATOM 1070 C CA . GLU A 1 135 ? 19.691 -5.688 -0.448 1.00 81.38 135 GLU A CA 1
ATOM 1071 C C . GLU A 1 135 ? 18.918 -5.054 -1.618 1.00 81.38 135 GLU A C 1
ATOM 1073 O O . GLU A 1 135 ? 18.081 -4.168 -1.400 1.00 81.38 135 GLU A O 1
ATOM 1078 N N . PRO A 1 136 ? 19.148 -5.481 -2.876 1.00 77.75 136 PRO A N 1
ATOM 1079 C CA . PRO A 1 136 ? 18.561 -4.819 -4.035 1.00 77.75 136 PRO A CA 1
ATOM 1080 C C . PRO A 1 136 ? 17.032 -4.797 -4.007 1.00 77.75 136 PRO A C 1
ATOM 1082 O O . PRO A 1 136 ? 16.432 -3.815 -4.440 1.00 77.75 136 PRO A O 1
ATOM 1085 N N . GLY A 1 137 ? 16.380 -5.844 -3.492 1.00 75.88 137 GLY A N 1
ATOM 1086 C CA . GLY A 1 137 ? 14.915 -5.912 -3.414 1.00 75.88 137 GLY A CA 1
ATOM 1087 C C . GLY A 1 137 ? 14.272 -4.870 -2.485 1.00 75.88 137 GLY A C 1
ATOM 1088 O O . GLY A 1 137 ? 13.064 -4.620 -2.585 1.00 75.88 137 GLY A O 1
ATOM 1089 N N . LEU A 1 138 ? 15.072 -4.242 -1.614 1.00 80.75 138 LEU A N 1
ATOM 1090 C CA . LEU A 1 138 ? 14.639 -3.256 -0.618 1.00 80.75 138 LEU A CA 1
ATOM 1091 C C . LEU A 1 138 ? 14.945 -1.804 -1.020 1.00 80.75 138 LEU A C 1
ATOM 1093 O O . LEU A 1 138 ? 14.415 -0.877 -0.405 1.00 80.75 138 LEU A O 1
ATOM 1097 N N . ASN A 1 139 ? 15.773 -1.602 -2.048 1.00 71.19 139 ASN A N 1
ATOM 1098 C CA . ASN A 1 139 ? 16.284 -0.295 -2.454 1.00 71.19 139 ASN A CA 1
ATOM 1099 C C . ASN A 1 139 ? 15.296 0.442 -3.369 1.00 71.19 139 ASN A C 1
ATOM 1101 O O . ASN A 1 139 ? 15.341 0.270 -4.588 1.00 71.19 139 ASN A O 1
ATOM 1105 N N . PHE A 1 140 ? 14.430 1.277 -2.788 1.00 66.69 140 PHE A N 1
ATOM 1106 C CA . PHE A 1 140 ? 13.553 2.191 -3.528 1.00 66.69 140 PHE A CA 1
ATOM 1107 C C . PHE A 1 140 ? 13.445 3.567 -2.881 1.00 66.69 140 PHE A C 1
ATOM 1109 O O . PHE A 1 140 ? 13.390 3.659 -1.634 1.00 66.69 140 PHE A O 1
#

Radius of gyration: 15.89 Å; chains: 1; bounding box: 39×37×40 Å

Secondary structure (DSSP, 8-state):
-TTTTSEEEE-TT-SSPPTTS---EEEE-TTSHHHHHHHHHHHHHHHHHHTT-TT--EEEE-------BSSPPPHHHHHHHHHHHHHHHHHHHHH-TTSEEEEE----TTTHHHHHHHHHHHT-EEE-----TT-GGG--

pLDDT: mean 90.01, std 11.88, range [50.06, 98.81]

Organism: NCBI:txid2116706